Protein AF-A0A644SX75-F1 (afdb_monomer_lite)

Structure (mmCIF, N/CA/C/O backbone):
data_AF-A0A644SX75-F1
#
_entry.id   AF-A0A644SX75-F1
#
loop_
_atom_site.group_PDB
_atom_site.id
_atom_site.type_symbol
_atom_site.label_atom_id
_atom_site.label_alt_id
_atom_site.label_comp_id
_atom_site.label_asym_id
_atom_site.label_entity_id
_atom_site.label_seq_id
_atom_site.pdbx_PDB_ins_code
_atom_site.Cartn_x
_atom_site.Cartn_y
_atom_site.Cartn_z
_atom_site.occupancy
_atom_site.B_iso_or_equiv
_atom_site.auth_seq_id
_atom_site.auth_comp_id
_atom_site.auth_asym_id
_atom_site.auth_atom_id
_atom_site.pdbx_PDB_model_num
ATOM 1 N N . MET A 1 1 ? 0.922 -13.363 12.121 1.00 87.94 1 MET A N 1
ATOM 2 C CA . MET A 1 1 ? -0.361 -13.459 11.396 1.00 87.94 1 MET A CA 1
ATOM 3 C C . MET A 1 1 ? -0.797 -12.044 11.043 1.00 87.94 1 MET A C 1
ATOM 5 O O . MET A 1 1 ? -0.639 -11.178 11.900 1.00 87.94 1 MET A O 1
ATOM 9 N N . TYR A 1 2 ? -1.216 -11.815 9.797 1.00 93.81 2 TYR A N 1
ATOM 10 C CA . TYR A 1 2 ? -1.580 -10.504 9.242 1.00 93.81 2 TYR A CA 1
ATOM 11 C C . TYR A 1 2 ? -3.038 -10.530 8.792 1.00 93.81 2 TYR A C 1
ATOM 13 O O . TYR A 1 2 ? -3.511 -11.578 8.355 1.00 93.81 2 TYR A O 1
ATOM 21 N N . ASP A 1 3 ? -3.712 -9.389 8.880 1.00 95.75 3 ASP A N 1
ATOM 22 C CA . ASP A 1 3 ? -5.120 -9.255 8.495 1.00 95.75 3 ASP A CA 1
ATOM 23 C C . ASP A 1 3 ? -5.257 -8.866 7.020 1.00 95.75 3 ASP A C 1
ATOM 25 O O . ASP A 1 3 ? -6.209 -9.256 6.348 1.00 95.75 3 ASP A O 1
ATOM 29 N N . VAL A 1 4 ? -4.291 -8.095 6.510 1.00 94.88 4 VAL A N 1
ATOM 30 C CA . VAL A 1 4 ? -4.301 -7.565 5.145 1.00 94.88 4 VAL A CA 1
ATOM 31 C C . VAL A 1 4 ? -2.917 -7.717 4.524 1.00 94.88 4 VAL A C 1
ATOM 33 O O . VAL A 1 4 ? -1.909 -7.344 5.126 1.00 94.88 4 VAL A O 1
ATOM 36 N N . LEU A 1 5 ? -2.880 -8.243 3.301 1.00 96.50 5 LEU A N 1
ATOM 37 C CA . LEU A 1 5 ? -1.694 -8.293 2.451 1.00 96.50 5 LEU A CA 1
ATOM 38 C C . LEU A 1 5 ? -1.852 -7.273 1.317 1.00 96.50 5 LEU A C 1
ATOM 40 O O . LEU A 1 5 ? -2.841 -7.319 0.588 1.00 96.50 5 LEU A O 1
ATOM 44 N N . ILE A 1 6 ? -0.877 -6.381 1.156 1.00 95.44 6 ILE A N 1
ATOM 45 C CA . ILE A 1 6 ? -0.809 -5.416 0.053 1.00 95.44 6 ILE A CA 1
ATOM 46 C C . ILE A 1 6 ? 0.408 -5.759 -0.806 1.00 95.44 6 ILE A C 1
ATOM 48 O O . ILE A 1 6 ? 1.516 -5.891 -0.287 1.00 95.44 6 ILE A O 1
ATOM 52 N N . ILE A 1 7 ? 0.198 -5.898 -2.116 1.00 94.19 7 ILE A N 1
ATOM 53 C CA . ILE A 1 7 ? 1.255 -6.167 -3.096 1.00 94.19 7 ILE A CA 1
ATOM 54 C C . ILE A 1 7 ? 1.479 -4.897 -3.928 1.00 94.19 7 ILE A C 1
ATOM 56 O O . ILE A 1 7 ? 0.560 -4.428 -4.597 1.00 94.19 7 ILE A O 1
ATOM 60 N N . GLY A 1 8 ? 2.697 -4.355 -3.865 1.00 91.50 8 GLY A N 1
ATOM 61 C CA . GLY A 1 8 ? 3.132 -3.102 -4.484 1.00 91.50 8 GLY A CA 1
ATOM 62 C C . GLY A 1 8 ? 3.221 -1.950 -3.475 1.00 91.50 8 GLY A C 1
ATOM 63 O O . GLY A 1 8 ? 2.197 -1.455 -3.011 1.00 91.50 8 GLY A O 1
ATOM 64 N N . ALA A 1 9 ? 4.434 -1.474 -3.171 1.00 91.69 9 ALA A N 1
ATOM 65 C CA . ALA A 1 9 ? 4.693 -0.355 -2.248 1.00 91.69 9 ALA A CA 1
ATOM 66 C C . ALA A 1 9 ? 4.792 1.012 -2.943 1.00 91.69 9 ALA A C 1
ATOM 68 O O . ALA A 1 9 ? 5.297 1.974 -2.365 1.00 91.69 9 ALA A O 1
ATOM 69 N N . GLY A 1 10 ? 4.260 1.128 -4.162 1.00 90.50 10 GLY A N 1
ATOM 70 C CA . GLY A 1 10 ? 4.106 2.414 -4.840 1.00 90.50 10 GLY A CA 1
ATOM 71 C C . GLY A 1 10 ? 3.183 3.387 -4.082 1.00 90.50 10 GLY A C 1
ATOM 72 O O . GLY A 1 10 ? 2.674 3.070 -3.001 1.00 90.50 10 GLY A O 1
ATOM 73 N N . PRO A 1 11 ? 2.892 4.571 -4.648 1.00 95.19 11 PRO A N 1
ATOM 74 C CA . PRO A 1 11 ? 2.137 5.622 -3.958 1.00 95.19 11 PRO A CA 1
ATOM 75 C C . PRO A 1 11 ? 0.770 5.165 -3.434 1.00 95.19 11 PRO A C 1
ATOM 77 O O . PRO A 1 11 ? 0.372 5.532 -2.332 1.00 95.19 11 PRO A O 1
ATOM 80 N N . ALA A 1 12 ? 0.066 4.314 -4.189 1.00 94.88 12 ALA A N 1
ATOM 81 C CA . ALA A 1 12 ? -1.233 3.783 -3.783 1.00 94.88 12 ALA A CA 1
ATOM 82 C C . ALA A 1 12 ? -1.124 2.762 -2.637 1.00 94.88 12 ALA A C 1
ATOM 84 O O . ALA A 1 12 ? -1.840 2.882 -1.644 1.00 94.88 12 ALA A O 1
ATOM 85 N N . GLY A 1 13 ? -0.222 1.779 -2.746 1.00 94.88 13 GLY A N 1
ATOM 86 C CA . GLY A 1 13 ? -0.088 0.722 -1.740 1.00 94.88 13 GLY A CA 1
ATOM 87 C C . GLY A 1 13 ? 0.502 1.222 -0.423 1.00 94.88 13 GLY A C 1
ATOM 88 O O . GLY A 1 13 ? 0.007 0.863 0.644 1.00 94.88 13 GLY A O 1
ATOM 89 N N . SER A 1 14 ? 1.484 2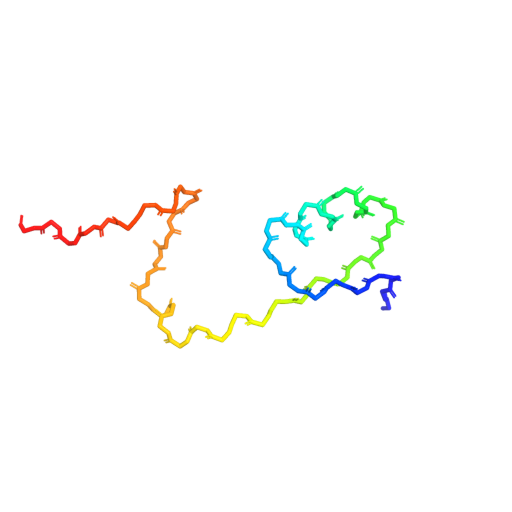.125 -0.485 1.00 94.81 14 SER A N 1
ATOM 90 C CA . SER A 1 14 ? 2.045 2.787 0.701 1.00 94.81 14 SER A CA 1
ATOM 91 C C . SER A 1 14 ? 1.027 3.702 1.392 1.00 94.81 14 SER A C 1
ATOM 93 O O . SER A 1 14 ? 0.879 3.636 2.614 1.00 94.81 14 SER A O 1
ATOM 95 N N . SER A 1 15 ? 0.258 4.490 0.629 1.00 97.00 15 SER A N 1
ATOM 96 C CA . SER A 1 15 ? -0.814 5.327 1.190 1.00 97.00 15 SER A CA 1
ATOM 97 C C . SER A 1 15 ? -1.917 4.485 1.824 1.00 97.00 15 SER A C 1
ATOM 99 O O . SER A 1 15 ? -2.376 4.795 2.921 1.00 97.00 15 SER A O 1
ATOM 101 N N . LEU A 1 16 ? -2.318 3.388 1.179 1.00 96.44 16 LEU A N 1
ATOM 102 C CA . LEU A 1 16 ? -3.325 2.486 1.728 1.00 96.44 16 LEU A CA 1
ATOM 103 C C . LEU A 1 16 ? -2.837 1.826 3.023 1.00 96.44 16 LEU A C 1
ATOM 105 O O . LEU A 1 16 ? -3.564 1.846 4.015 1.00 96.44 16 LEU A O 1
ATOM 109 N N . ALA A 1 17 ? -1.602 1.313 3.045 1.00 96.75 17 ALA A N 1
ATOM 110 C CA . ALA A 1 17 ? -0.994 0.732 4.242 1.00 96.75 17 ALA A CA 1
ATOM 111 C C . ALA A 1 17 ? -0.955 1.735 5.407 1.00 96.75 17 ALA A C 1
ATOM 113 O O . ALA A 1 17 ? -1.272 1.378 6.541 1.00 96.75 17 ALA A O 1
ATOM 114 N N . ARG A 1 18 ? -0.630 3.004 5.119 1.00 95.88 18 ARG A N 1
ATOM 115 C CA . ARG A 1 18 ? -0.620 4.100 6.099 1.00 95.88 18 ARG A CA 1
ATOM 116 C C . ARG A 1 18 ? -2.011 4.376 6.671 1.00 95.88 18 ARG A C 1
ATOM 118 O O . ARG A 1 18 ? -2.130 4.565 7.874 1.00 95.88 18 ARG A O 1
ATOM 125 N N . LEU A 1 19 ? -3.043 4.405 5.827 1.00 97.25 19 LEU A N 1
ATOM 126 C CA . LEU A 1 19 ? -4.410 4.738 6.242 1.00 97.25 19 LEU A CA 1
ATOM 127 C C . LEU A 1 19 ? -5.071 3.642 7.085 1.00 97.25 19 LEU A C 1
ATOM 129 O O . LEU A 1 19 ? -5.886 3.950 7.953 1.00 97.25 19 LEU A O 1
ATOM 133 N N . ILE A 1 20 ? -4.755 2.371 6.825 1.00 96.94 20 ILE A N 1
ATOM 134 C CA . ILE A 1 20 ? -5.406 1.236 7.502 1.00 96.94 20 ILE A CA 1
ATOM 135 C C . ILE A 1 20 ? -4.538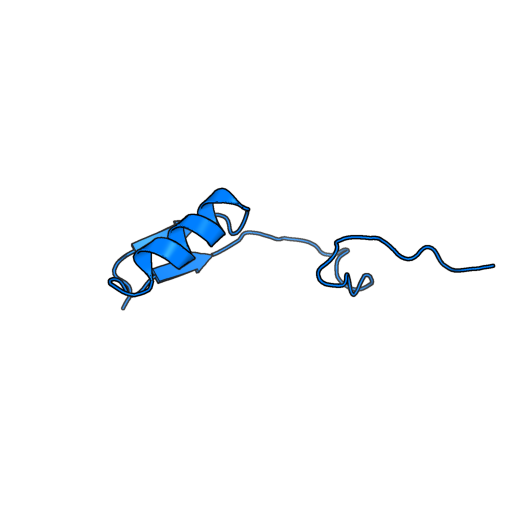 0.600 8.600 1.00 96.94 20 ILE A C 1
ATOM 137 O O . ILE A 1 20 ? -5.036 -0.239 9.353 1.00 96.94 20 ILE A O 1
ATOM 141 N N . GLY A 1 21 ? -3.267 1.003 8.716 1.00 95.31 21 GLY A N 1
ATOM 142 C CA . GLY A 1 21 ? -2.283 0.419 9.636 1.00 95.31 21 GLY A CA 1
ATOM 143 C C . GLY A 1 21 ? -2.604 0.593 11.123 1.00 95.31 21 GLY A C 1
ATOM 144 O O . GLY A 1 21 ? -2.208 -0.245 11.927 1.00 95.31 21 GLY A O 1
ATOM 145 N N . ASP A 1 22 ? -3.387 1.613 11.487 1.00 95.44 22 ASP A N 1
ATOM 146 C CA . ASP A 1 22 ? -3.835 1.816 12.874 1.00 95.44 22 ASP A CA 1
ATOM 147 C C . ASP A 1 22 ? -4.908 0.801 13.309 1.00 95.44 22 ASP A C 1
ATOM 149 O O . ASP A 1 22 ? -5.152 0.621 14.502 1.00 95.44 22 ASP A O 1
ATOM 153 N N . LYS A 1 23 ? -5.574 0.140 12.349 1.00 97.25 23 LYS A N 1
ATOM 154 C CA . LYS A 1 23 ? -6.678 -0.802 12.606 1.00 97.25 23 LYS A CA 1
ATOM 155 C C . LYS A 1 23 ? -6.345 -2.252 12.269 1.00 97.25 23 LYS A C 1
ATOM 157 O O . LYS A 1 23 ? -6.936 -3.147 12.864 1.00 97.25 23 LYS A O 1
ATOM 162 N N . TYR A 1 24 ? -5.434 -2.486 11.328 1.00 97.19 24 TYR A N 1
ATOM 163 C CA . TYR A 1 24 ? -5.115 -3.817 10.814 1.00 97.19 24 TYR A CA 1
ATOM 164 C C . TYR A 1 24 ? -3.611 -4.073 10.849 1.00 97.19 24 TY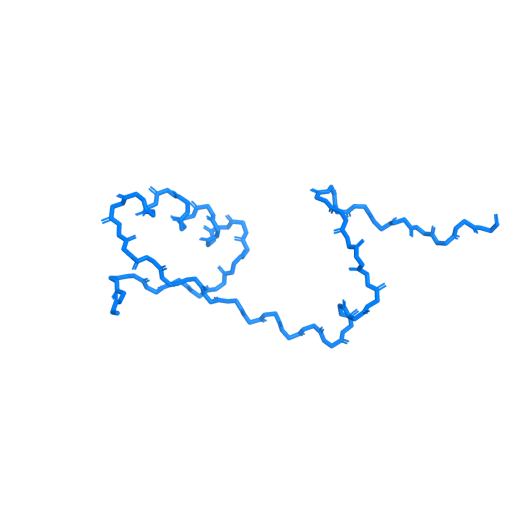R A C 1
ATOM 166 O O . TYR A 1 24 ? -2.813 -3.189 10.538 1.00 97.19 24 TYR A O 1
ATOM 174 N N . LYS A 1 25 ? -3.203 -5.315 11.141 1.00 96.44 25 LYS A N 1
ATOM 175 C CA . LYS A 1 25 ? -1.824 -5.751 10.896 1.00 96.44 25 LYS A CA 1
ATOM 176 C C . LYS A 1 25 ? -1.635 -5.981 9.403 1.00 96.44 25 LYS A C 1
ATOM 178 O O . LYS A 1 25 ? -2.008 -7.029 8.874 1.00 96.44 25 LYS A O 1
ATOM 183 N N . VAL A 1 26 ? -1.034 -4.997 8.745 1.00 96.31 26 VAL A N 1
ATOM 184 C CA . VAL A 1 26 ? -0.770 -5.016 7.305 1.00 96.31 26 VAL A CA 1
ATOM 185 C C . VAL A 1 26 ? 0.614 -5.588 7.015 1.00 96.31 26 VAL A C 1
ATOM 187 O O . VAL A 1 26 ? 1.603 -5.185 7.627 1.00 96.31 26 VAL A O 1
ATOM 190 N N . LEU A 1 27 ? 0.686 -6.503 6.050 1.00 95.81 27 LEU A N 1
ATOM 191 C CA . LEU A 1 27 ? 1.927 -6.900 5.393 1.00 95.81 27 LEU A CA 1
ATOM 192 C C . LEU A 1 27 ? 1.971 -6.234 4.017 1.00 95.81 27 LEU A C 1
ATOM 194 O O . LEU A 1 27 ? 1.146 -6.536 3.160 1.00 95.81 27 LEU A O 1
ATOM 198 N N . LEU A 1 28 ? 2.914 -5.317 3.815 1.00 93.88 28 LEU A N 1
ATOM 199 C CA . LEU A 1 28 ? 3.165 -4.680 2.524 1.00 93.88 28 LEU A CA 1
ATOM 200 C C . LEU A 1 28 ? 4.385 -5.348 1.891 1.00 93.88 28 LEU A C 1
ATOM 202 O O . LEU A 1 28 ? 5.461 -5.351 2.484 1.00 93.88 28 LEU A O 1
ATOM 206 N N . ILE A 1 29 ? 4.210 -5.926 0.707 1.00 92.81 29 ILE A N 1
ATOM 207 C CA . ILE A 1 29 ? 5.281 -6.561 -0.062 1.00 92.81 29 ILE A CA 1
ATOM 208 C C . ILE A 1 29 ? 5.418 -5.813 -1.373 1.00 92.81 29 ILE A C 1
ATOM 210 O O . ILE A 1 29 ? 4.429 -5.584 -2.063 1.00 92.81 29 ILE A O 1
ATOM 214 N N . ASP A 1 30 ? 6.644 -5.479 -1.741 1.00 90.19 30 ASP A N 1
ATOM 215 C CA . ASP A 1 30 ? 6.947 -4.873 -3.024 1.00 90.19 30 ASP A CA 1
ATOM 216 C C . ASP A 1 30 ? 7.963 -5.716 -3.775 1.00 90.19 30 ASP A C 1
ATOM 218 O O . ASP A 1 30 ? 8.980 -6.134 -3.220 1.00 90.19 30 ASP A O 1
ATOM 222 N N . SER A 1 31 ? 7.679 -5.985 -5.044 1.00 76.19 31 SER A N 1
ATOM 223 C CA . SER A 1 31 ? 8.600 -6.694 -5.920 1.00 76.19 31 SER A CA 1
ATOM 224 C C . SER A 1 31 ? 9.554 -5.700 -6.579 1.00 76.19 31 SER A C 1
ATOM 226 O O . SER A 1 31 ? 9.584 -5.585 -7.804 1.00 76.19 31 SER A O 1
ATOM 228 N N . THR A 1 32 ? 10.338 -4.971 -5.786 1.00 66.38 32 THR A N 1
ATOM 229 C CA . THR A 1 32 ? 11.479 -4.234 -6.335 1.00 66.38 32 THR A CA 1
ATOM 230 C C . THR A 1 32 ? 12.625 -5.223 -6.525 1.00 66.38 32 THR A C 1
ATOM 232 O O . THR A 1 32 ? 13.452 -5.439 -5.642 1.00 66.38 32 THR A O 1
ATOM 235 N N . PHE A 1 33 ? 12.677 -5.860 -7.696 1.00 53.38 33 PHE A N 1
ATOM 236 C CA . PHE A 1 33 ? 13.914 -6.469 -8.177 1.00 53.38 33 PHE A CA 1
ATOM 237 C C . PHE A 1 33 ? 14.732 -5.371 -8.855 1.00 53.38 33 PHE A C 1
ATOM 239 O O . PHE A 1 33 ? 14.637 -5.160 -10.062 1.00 53.38 33 PHE A O 1
ATOM 246 N N . ALA A 1 34 ? 15.502 -4.631 -8.061 1.00 53.72 34 ALA A N 1
ATOM 247 C CA . ALA A 1 34 ? 16.442 -3.641 -8.566 1.00 53.72 34 ALA A CA 1
ATOM 248 C C . ALA A 1 34 ? 17.879 -4.105 -8.292 1.00 53.72 34 ALA A C 1
ATOM 250 O O . ALA A 1 34 ? 18.488 -3.681 -7.311 1.00 53.72 34 ALA A O 1
ATOM 251 N N . PRO A 1 35 ? 18.460 -4.947 -9.163 1.00 49.62 35 PRO A N 1
ATOM 252 C CA . PRO A 1 35 ? 19.888 -5.262 -9.097 1.00 49.62 35 PRO A CA 1
ATOM 253 C C . PRO A 1 35 ? 20.771 -4.010 -9.269 1.00 49.62 35 PRO A C 1
ATOM 255 O O . PRO A 1 35 ? 21.933 -4.020 -8.884 1.00 49.62 35 PRO A O 1
ATOM 258 N N . TRP A 1 36 ? 20.205 -2.914 -9.783 1.00 53.56 36 TRP A N 1
ATOM 259 C CA . TRP A 1 36 ? 20.873 -1.630 -10.004 1.00 53.56 36 TRP A CA 1
ATOM 260 C C . TRP A 1 36 ? 20.721 -0.626 -8.843 1.00 53.56 36 TRP A C 1
ATOM 262 O O . TRP A 1 36 ? 21.354 0.423 -8.876 1.00 53.56 36 TRP A O 1
ATOM 272 N N . LEU A 1 37 ? 19.939 -0.930 -7.791 1.00 49.28 37 LEU A N 1
ATOM 273 C CA . LEU A 1 37 ? 19.864 -0.081 -6.582 1.00 49.28 37 LEU A CA 1
ATOM 274 C C . LEU A 1 37 ? 21.105 -0.209 -5.676 1.00 49.28 37 LEU A C 1
ATOM 276 O O . LEU A 1 37 ? 21.194 0.478 -4.663 1.00 49.28 37 LEU A O 1
ATOM 280 N N . CYS A 1 38 ? 22.081 -1.047 -6.041 1.00 42.06 38 CYS A N 1
ATOM 281 C CA . CYS A 1 38 ? 23.349 -1.166 -5.320 1.00 42.06 38 CYS A CA 1
ATOM 282 C C . CYS A 1 38 ? 24.198 0.128 -5.354 1.00 42.06 38 CYS A C 1
ATOM 284 O O . CYS A 1 38 ? 25.126 0.243 -4.560 1.00 42.06 38 CYS A O 1
ATOM 286 N N . GLU A 1 39 ? 23.888 1.106 -6.220 1.00 46.09 39 GLU A N 1
ATOM 287 C CA . GLU A 1 39 ? 24.742 2.290 -6.430 1.00 46.09 39 GLU A CA 1
ATOM 288 C C . GLU A 1 39 ? 24.019 3.648 -6.435 1.00 46.09 39 GLU A C 1
ATOM 290 O O . GLU A 1 39 ? 24.605 4.654 -6.825 1.00 46.09 39 GLU A O 1
ATOM 295 N N . GLN A 1 40 ? 22.770 3.727 -5.965 1.00 47.31 40 GLN A N 1
ATOM 296 C CA . GLN A 1 40 ? 22.122 5.025 -5.744 1.00 47.31 40 GLN A CA 1
ATOM 297 C C . GLN A 1 40 ? 21.439 5.072 -4.380 1.00 47.31 40 GLN A C 1
ATOM 299 O O . GLN A 1 40 ? 20.295 4.652 -4.208 1.00 47.31 40 GLN A O 1
ATOM 304 N N . SER A 1 41 ? 22.143 5.636 -3.397 1.00 46.50 41 SER A N 1
ATOM 305 C CA . SER A 1 41 ? 21.514 6.181 -2.197 1.00 46.50 41 SER A CA 1
ATOM 306 C C . SER A 1 41 ? 20.727 7.435 -2.592 1.00 46.50 41 SER A C 1
ATOM 308 O O . SER A 1 41 ? 21.250 8.546 -2.543 1.00 46.50 41 SER A O 1
ATOM 310 N N . LEU A 1 42 ? 19.490 7.245 -3.049 1.00 50.62 42 LEU A N 1
ATOM 311 C CA . LEU A 1 42 ? 18.541 8.327 -3.304 1.00 50.62 42 LEU A CA 1
ATOM 312 C C . LEU A 1 42 ? 18.067 8.897 -1.964 1.00 50.62 42 LEU A C 1
ATOM 314 O O . LEU A 1 42 ? 17.662 8.150 -1.069 1.00 50.62 42 LEU A O 1
ATOM 318 N N . ASP A 1 43 ? 18.118 10.219 -1.820 1.00 54.31 43 ASP A N 1
ATOM 319 C CA . ASP A 1 43 ? 17.493 10.895 -0.691 1.00 54.31 43 ASP A CA 1
ATOM 320 C C . ASP A 1 43 ? 15.962 10.966 -0.868 1.00 54.31 43 ASP A C 1
ATOM 322 O O . ASP A 1 43 ? 15.405 10.622 -1.915 1.00 54.31 43 ASP A O 1
ATOM 326 N N . ILE A 1 44 ? 15.255 11.418 0.171 1.00 52.06 44 ILE A N 1
ATOM 327 C CA . ILE A 1 44 ? 13.783 11.471 0.210 1.00 52.06 44 ILE A CA 1
ATOM 328 C C . ILE A 1 44 ? 13.146 12.400 -0.844 1.00 52.06 44 ILE A C 1
ATOM 330 O O . ILE A 1 44 ? 11.919 12.480 -0.907 1.00 52.06 44 ILE A O 1
ATOM 334 N N . THR A 1 45 ? 13.940 13.112 -1.652 1.00 54.41 45 THR A N 1
ATOM 335 C CA . THR A 1 45 ? 13.457 14.027 -2.697 1.00 54.41 45 THR A CA 1
ATOM 336 C C . THR A 1 45 ? 13.557 13.449 -4.109 1.00 54.41 45 THR A C 1
ATOM 338 O O . THR A 1 45 ? 13.020 14.040 -5.046 1.00 54.41 45 THR A O 1
ATOM 341 N N . GLY A 1 46 ? 14.174 12.272 -4.276 1.00 55.75 46 GLY A N 1
ATOM 342 C CA . GLY A 1 46 ? 14.235 11.573 -5.560 1.00 55.75 46 GLY A CA 1
ATOM 343 C C . GLY A 1 46 ? 15.055 12.293 -6.635 1.00 55.75 46 GLY A C 1
ATOM 344 O O . GLY A 1 46 ? 14.904 11.975 -7.815 1.00 55.75 46 GLY A O 1
ATOM 345 N N . GLN A 1 47 ? 15.911 13.250 -6.266 1.00 55.66 47 GLN A N 1
ATOM 346 C CA . GLN A 1 47 ? 16.870 13.826 -7.204 1.00 55.66 47 GLN A CA 1
ATOM 347 C C . GLN A 1 47 ? 18.139 12.972 -7.233 1.00 55.66 47 GLN A C 1
ATOM 349 O O . GLN A 1 47 ? 18.780 12.745 -6.208 1.00 55.66 47 GLN A O 1
ATOM 354 N N . THR A 1 48 ? 18.495 12.486 -8.425 1.00 54.03 48 THR A N 1
ATOM 355 C CA . THR A 1 48 ? 19.822 11.920 -8.676 1.00 54.03 48 THR A CA 1
ATOM 356 C C . THR A 1 48 ? 20.807 13.081 -8.587 1.00 54.03 48 THR A C 1
ATOM 358 O O . THR A 1 48 ? 20.702 14.044 -9.342 1.00 54.03 48 THR A O 1
ATOM 361 N N . THR A 1 49 ? 21.728 13.062 -7.629 1.00 52.34 49 THR A N 1
ATOM 362 C CA . THR A 1 49 ? 22.876 13.962 -7.718 1.00 52.34 49 THR A CA 1
ATOM 363 C C . THR A 1 49 ? 23.825 13.341 -8.725 1.00 52.34 49 THR A C 1
ATOM 365 O O . THR A 1 49 ? 24.450 12.316 -8.446 1.00 52.34 49 THR A O 1
ATOM 368 N N .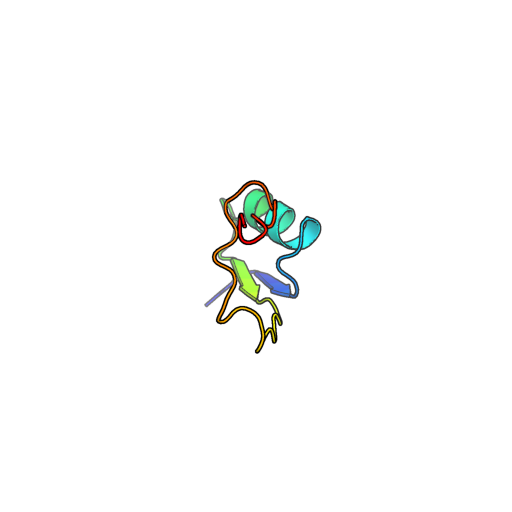 ASP A 1 50 ? 23.873 13.928 -9.914 1.00 56.03 50 ASP A N 1
ATOM 369 C CA . ASP A 1 50 ? 24.889 13.641 -10.920 1.00 56.03 50 ASP A CA 1
ATOM 370 C C . ASP A 1 50 ? 26.288 13.745 -10.280 1.00 56.03 50 ASP A C 1
ATOM 372 O O . ASP A 1 50 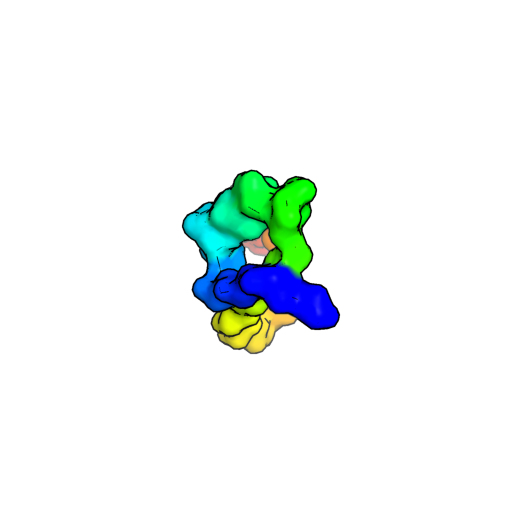? 26.484 14.569 -9.376 1.00 56.03 50 ASP A O 1
ATOM 376 N N . PRO A 1 51 ? 27.286 12.954 -10.714 1.00 47.00 51 PRO A N 1
ATOM 377 C CA . PRO A 1 51 ? 28.650 13.183 -10.274 1.00 47.00 51 PRO A CA 1
ATOM 378 C C . PRO A 1 51 ? 29.079 14.561 -10.783 1.00 47.00 51 PRO A C 1
ATOM 380 O O . PRO A 1 51 ? 29.148 14.804 -11.988 1.00 47.00 51 PRO A O 1
ATOM 383 N N . ILE A 1 52 ? 29.323 15.478 -9.850 1.00 43.91 52 ILE A N 1
ATOM 384 C CA . ILE A 1 52 ? 29.904 16.784 -10.146 1.00 43.91 52 ILE A CA 1
ATOM 385 C C . ILE A 1 52 ? 31.294 16.516 -10.738 1.00 43.91 52 ILE A C 1
ATOM 387 O O . ILE A 1 52 ? 32.107 15.837 -10.105 1.00 43.91 52 ILE A O 1
ATOM 391 N N . VAL A 1 53 ? 31.523 17.004 -11.961 1.00 39.62 53 VAL A N 1
ATOM 392 C CA . VAL A 1 53 ? 32.867 17.179 -12.540 1.00 39.62 53 VAL A CA 1
ATOM 393 C C . VAL A 1 53 ? 33.696 18.086 -11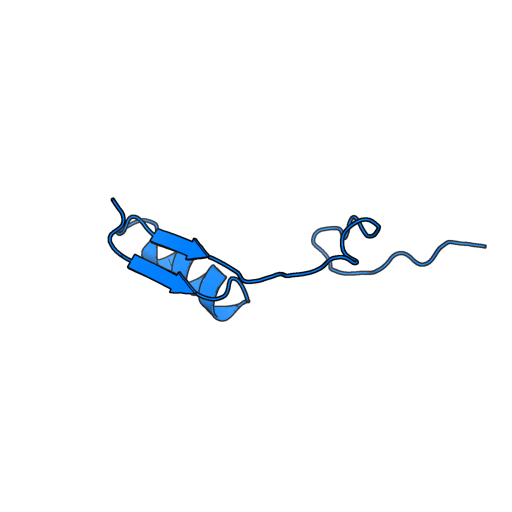.641 1.00 39.62 53 VAL A C 1
ATOM 395 O O . VAL A 1 53 ? 33.167 19.155 -11.262 1.00 39.62 53 VAL A O 1
#

Secondary structure (DSSP, 8-state):
--SEEEE--SHHHHHHHHHHTTTS-EEEE-----TTGGG----TT--------

Organism: NCBI:txid1076179

Foldseek 3Di:
DWDEEAEACPPVRVVVCVVCVVPTRYDYDYPPPCPPVPPDPADPVRDDPDPDD

InterPro domains:
  IPR036188 FAD/NAD(P)-binding domain superfamily [G3DSA:3.50.50.60] (1-43)
  IPR036188 FAD/NAD(P)-binding domain superfamily [SSF51905] (1-34)

Radius of gyration: 15.21 Å; chains: 1; bounding box: 40×31×25 Å

Sequence (53 aa):
MYDVLIIGAGPAGSSLARLIGDKYKVLLIDSTFAPWLCEQSLDITGQTTDPIV

pLDDT: mean 76.28, std 21.75, range [39.62, 97.25]